Protein AF-A0A938MLS0-F1 (afdb_monomer)

Sequence (98 aa):
MRFITHLLTASVLAVVTTPSMVRAEDEPWKKLYAGPEATGENVIALWQFLPGQEGKDNSGHGRDLTLRGQARYVKEGPFGAALESFPADKDNDKPQGA

pLDDT: mean 85.8, std 17.07, range [40.19, 98.44]

Secondary structure (DSSP, 8-state):
----------------------PPPP-GGGS---SHHHHSTT--------TT-TT--TTSS------BSSEEEES-STTS-EEEE----TTS-S--B-

Mean predicted aligned error: 11.42 Å

Foldseek 3Di:
DDDDDDDPDDDDDDDDDDDDDDDDDPDPVLDQDDDCVLQPPPDPFDQRCAVVCRQPTPNPNGNGDDFDFPKDKDQPDSRRIDIDWDDCDPVNVTDGTD

Solvent-accessible surface area (backbone atoms only — not comparable to full-atom values): 6530 Å² total; per-residue (Å²): 143,82,83,89,77,89,82,81,80,81,80,82,81,79,82,81,81,76,81,83,76,83,72,84,76,78,60,75,87,83,48,84,86,67,61,64,87,36,4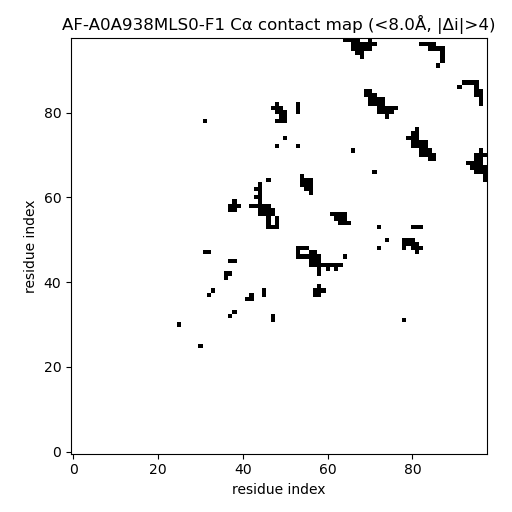8,34,93,89,47,74,60,31,71,77,16,38,71,99,37,52,46,39,32,70,23,72,71,75,49,55,57,61,78,28,69,59,40,47,80,45,60,88,26,100,71,49,15,30,81,48,62,52,83,67,44,96,92,42,78,57,67,53,24,111

Structure (mmCIF, N/CA/C/O backbone):
data_AF-A0A938MLS0-F1
#
_entry.id   AF-A0A938MLS0-F1
#
loop_
_atom_site.group_PDB
_atom_site.id
_atom_site.type_symbol
_atom_site.label_atom_id
_atom_site.label_alt_id
_atom_site.label_comp_id
_atom_site.label_asym_id
_atom_site.label_entity_id
_atom_site.label_seq_id
_atom_site.pdbx_PDB_ins_code
_atom_site.Cartn_x
_atom_site.Cartn_y
_atom_site.Cartn_z
_atom_site.occupancy
_atom_site.B_iso_or_equiv
_atom_site.auth_seq_id
_atom_site.auth_comp_id
_atom_site.auth_asym_id
_atom_site.auth_atom_id
_atom_site.pdbx_PDB_model_num
ATOM 1 N N . MET A 1 1 ? -42.399 -8.889 79.654 1.00 44.16 1 MET A N 1
ATOM 2 C CA . MET A 1 1 ? -41.116 -8.275 80.066 1.00 44.16 1 MET A CA 1
ATOM 3 C C . MET A 1 1 ? -39.965 -9.174 79.642 1.00 44.16 1 MET A C 1
ATOM 5 O O . MET A 1 1 ? -39.803 -10.240 80.218 1.00 44.16 1 MET A O 1
ATOM 9 N N . ARG A 1 2 ? -39.201 -8.763 78.625 1.00 40.19 2 ARG A N 1
ATOM 10 C CA . ARG A 1 2 ? -37.811 -9.176 78.384 1.00 40.19 2 ARG A CA 1
ATOM 11 C C . ARG A 1 2 ? -37.184 -8.130 77.454 1.00 40.19 2 ARG A C 1
ATOM 13 O O . ARG A 1 2 ? -37.712 -7.860 76.384 1.00 40.19 2 ARG A O 1
ATOM 20 N N . PHE A 1 3 ? -36.163 -7.474 77.991 1.00 47.75 3 PHE A N 1
ATOM 21 C CA . PHE A 1 3 ? -35.311 -6.453 77.386 1.00 47.75 3 PHE A CA 1
ATOM 22 C C . PHE A 1 3 ? -34.362 -7.071 76.333 1.00 47.75 3 PHE A C 1
ATOM 24 O O . PHE A 1 3 ? -34.309 -8.297 76.254 1.00 47.75 3 PHE A O 1
ATOM 31 N N . ILE A 1 4 ? -33.534 -6.216 75.692 1.00 52.34 4 ILE A N 1
ATOM 32 C CA . ILE A 1 4 ? -32.222 -6.510 75.045 1.00 52.34 4 ILE A CA 1
ATOM 33 C C . ILE A 1 4 ? -32.355 -6.859 73.543 1.00 52.34 4 ILE A C 1
ATOM 35 O O . ILE A 1 4 ? -33.068 -7.789 73.205 1.00 52.34 4 ILE A O 1
ATOM 39 N N . THR A 1 5 ? -31.718 -6.220 72.551 1.00 43.25 5 THR A N 1
ATOM 40 C CA . THR A 1 5 ? -30.710 -5.145 72.469 1.00 43.25 5 THR A CA 1
ATOM 41 C C . THR A 1 5 ? -30.640 -4.679 71.006 1.00 43.25 5 THR A C 1
ATOM 43 O O . THR A 1 5 ? -30.667 -5.508 70.098 1.00 43.25 5 THR A O 1
ATOM 46 N N . HIS A 1 6 ? -30.540 -3.370 70.757 1.00 43.84 6 HIS A N 1
ATOM 47 C CA . HIS A 1 6 ? -30.293 -2.826 69.419 1.00 43.84 6 HIS A CA 1
ATO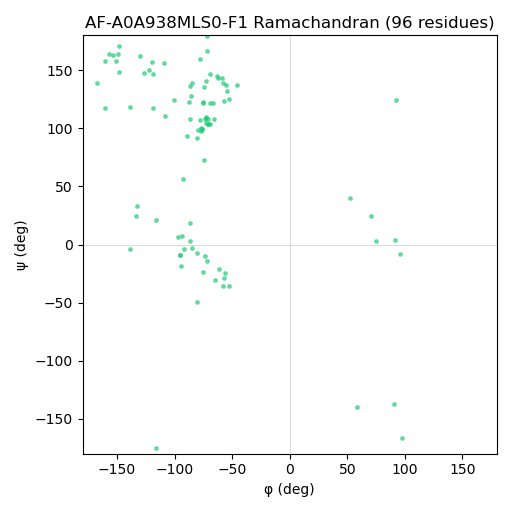M 48 C C . HIS A 1 6 ? -28.847 -3.117 68.991 1.00 43.84 6 HIS A C 1
ATOM 50 O O . HIS A 1 6 ? -27.911 -2.513 69.511 1.00 43.84 6 HIS A O 1
ATOM 56 N N . LEU A 1 7 ? -28.661 -4.038 68.042 1.00 48.09 7 LEU A N 1
ATOM 57 C CA . LEU A 1 7 ? -27.395 -4.197 67.328 1.00 48.09 7 LEU A CA 1
ATOM 58 C C . LEU A 1 7 ? -27.289 -3.083 66.276 1.00 48.09 7 LEU A C 1
ATOM 60 O O . LEU A 1 7 ? -27.900 -3.148 65.213 1.00 48.09 7 LEU A O 1
ATOM 64 N N . LEU A 1 8 ? -26.525 -2.040 66.592 1.00 51.69 8 LEU A N 1
ATOM 65 C CA . LEU A 1 8 ? -26.073 -1.034 65.633 1.00 51.69 8 LEU A CA 1
ATOM 66 C C . LEU A 1 8 ? -24.864 -1.600 64.877 1.00 51.69 8 LEU A C 1
ATOM 68 O O . LEU A 1 8 ? -23.722 -1.486 65.313 1.00 51.69 8 LEU A O 1
ATOM 72 N N . THR A 1 9 ? -25.117 -2.253 63.746 1.00 49.91 9 THR A N 1
ATOM 73 C CA . THR A 1 9 ? -24.078 -2.658 62.791 1.00 49.91 9 THR A CA 1
ATOM 74 C C . THR A 1 9 ? -23.617 -1.438 61.995 1.00 49.91 9 THR A C 1
ATOM 76 O O . THR A 1 9 ? -24.265 -1.026 61.034 1.00 49.91 9 THR A O 1
ATOM 79 N N . ALA A 1 10 ? -22.489 -0.849 62.390 1.00 52.53 10 ALA A N 1
ATOM 80 C CA . ALA A 1 10 ? -21.782 0.137 61.581 1.00 52.53 10 ALA A CA 1
ATOM 81 C C . ALA A 1 10 ? -21.142 -0.573 60.375 1.00 52.53 10 ALA A C 1
ATOM 83 O O . ALA A 1 10 ? -20.147 -1.282 60.513 1.00 52.53 10 ALA A O 1
ATOM 84 N N . SER A 1 11 ? -21.739 -0.419 59.192 1.00 55.69 11 SER A N 1
ATOM 85 C CA . SER A 1 11 ? -21.149 -0.901 57.939 1.00 55.69 11 SER A CA 1
ATOM 86 C C . SER A 1 11 ? -20.063 0.076 57.495 1.00 55.69 11 SER A C 1
ATOM 88 O O . SER A 1 11 ? -20.359 1.187 57.061 1.00 55.69 11 SER A O 1
ATOM 90 N N . VAL A 1 12 ? -18.799 -0.324 57.630 1.00 59.66 12 VAL A N 1
ATOM 91 C CA . VAL A 1 12 ? -17.658 0.406 57.066 1.00 59.66 12 VAL A CA 1
ATOM 92 C C . VAL A 1 12 ? -17.662 0.178 55.554 1.00 59.66 12 VAL A C 1
ATOM 94 O O . VAL A 1 12 ? -17.379 -0.921 55.082 1.00 59.66 12 VAL A O 1
ATOM 97 N N . LEU A 1 13 ? -18.021 1.212 54.792 1.00 59.34 13 LEU A N 1
ATOM 98 C CA . LEU A 1 13 ? -17.972 1.196 53.333 1.00 59.34 13 LEU A CA 1
ATOM 99 C C . LEU A 1 13 ? -16.512 1.382 52.889 1.00 59.34 13 LEU A C 1
ATOM 101 O O . LEU A 1 13 ? -15.995 2.498 52.865 1.00 59.34 13 LEU A O 1
ATOM 105 N N . ALA A 1 14 ? -15.827 0.283 52.576 1.00 63.69 14 ALA A N 1
ATOM 106 C CA . ALA A 1 14 ? -14.491 0.327 51.992 1.00 63.69 14 ALA A CA 1
ATOM 107 C C . ALA A 1 14 ? -14.591 0.781 50.525 1.00 63.69 14 ALA A C 1
ATOM 109 O O . ALA A 1 14 ? -15.006 0.018 49.653 1.00 63.69 14 ALA A O 1
ATOM 110 N N . VAL A 1 15 ? -14.230 2.037 50.249 1.00 64.75 15 VAL A N 1
ATOM 111 C CA . VAL A 1 15 ? -14.062 2.543 48.881 1.00 64.75 15 VAL A CA 1
ATOM 112 C C . VAL A 1 15 ? -12.800 1.907 48.303 1.00 64.75 15 VAL A C 1
ATOM 114 O O . VAL A 1 15 ? -11.684 2.278 48.659 1.00 64.75 15 VAL A O 1
ATOM 117 N N . VAL A 1 16 ? -12.977 0.917 47.430 1.00 69.81 16 VAL A N 1
ATOM 118 C CA . VAL A 1 16 ? -11.882 0.310 46.669 1.00 69.81 16 VAL A CA 1
ATOM 119 C C . VAL A 1 16 ? -11.557 1.236 45.499 1.00 69.81 16 VAL A C 1
ATOM 121 O O . VAL A 1 16 ? -12.234 1.228 44.474 1.00 69.81 16 VAL A O 1
ATOM 124 N N . THR A 1 17 ? -10.528 2.062 45.651 1.00 65.31 17 THR A N 1
ATOM 125 C CA . THR A 1 17 ? -9.929 2.817 44.548 1.00 65.31 17 THR A CA 1
ATOM 126 C C . THR A 1 17 ? -9.066 1.873 43.716 1.00 65.31 17 THR A C 1
ATOM 128 O O . THR A 1 17 ? -7.931 1.566 44.071 1.00 65.31 17 THR A O 1
ATOM 131 N N . THR A 1 18 ? -9.596 1.384 42.594 1.00 68.06 18 THR A N 1
ATOM 132 C CA . THR A 1 18 ? -8.776 0.701 41.586 1.00 68.06 18 THR A CA 1
ATOM 133 C C . THR A 1 18 ? -7.855 1.724 40.920 1.00 68.06 18 THR A C 1
ATOM 135 O O . THR A 1 18 ? -8.364 2.695 40.353 1.00 68.06 18 THR A O 1
ATOM 138 N N . PRO A 1 19 ? -6.525 1.551 40.954 1.00 62.97 19 PRO A N 1
ATOM 139 C CA . PRO A 1 19 ? -5.639 2.415 40.192 1.00 62.97 19 PRO A CA 1
ATOM 140 C C . PRO A 1 19 ? -5.874 2.182 38.694 1.00 62.97 19 PRO A C 1
ATOM 142 O O . PRO A 1 19 ? -5.734 1.064 38.199 1.00 62.97 19 PRO A O 1
ATOM 145 N N . SER A 1 20 ? -6.230 3.242 37.965 1.00 65.31 20 SER A N 1
ATOM 146 C CA . SER A 1 20 ? -6.235 3.228 36.501 1.00 65.31 20 SER A CA 1
ATOM 147 C C . SER A 1 20 ? -4.792 3.156 36.016 1.00 65.31 20 SER A C 1
ATOM 149 O O . SER A 1 20 ? -4.051 4.136 36.073 1.00 65.31 20 SER A O 1
ATOM 151 N N . MET A 1 21 ? -4.373 1.978 35.567 1.00 67.56 21 MET A N 1
ATOM 152 C CA . MET A 1 21 ? -3.069 1.791 34.949 1.00 67.56 21 MET A CA 1
ATOM 153 C C . MET A 1 21 ? -3.103 2.426 33.554 1.00 67.56 21 MET A C 1
ATOM 155 O O . MET A 1 21 ? -3.781 1.927 32.657 1.00 67.56 21 MET A O 1
ATOM 159 N N . VAL A 1 22 ? -2.402 3.547 33.378 1.00 65.56 22 VAL A N 1
ATOM 160 C CA . VAL A 1 22 ? -2.206 4.165 32.061 1.00 65.56 22 VAL A CA 1
ATOM 161 C C . VAL A 1 22 ? -1.369 3.196 31.228 1.00 65.56 22 VAL A C 1
ATOM 163 O O . VAL A 1 22 ? -0.191 2.978 31.510 1.00 65.56 22 VAL A O 1
ATOM 166 N N . ARG A 1 23 ? -1.991 2.546 30.243 1.00 66.75 23 ARG A N 1
ATOM 167 C CA . ARG A 1 23 ? -1.293 1.653 29.316 1.00 66.75 23 ARG A CA 1
ATOM 168 C C . ARG A 1 23 ? -0.521 2.518 28.326 1.00 66.75 23 ARG A C 1
ATOM 170 O O . ARG A 1 23 ? -1.124 3.349 27.659 1.00 66.75 23 ARG A O 1
ATOM 177 N N . ALA A 1 24 ? 0.794 2.320 28.245 1.00 73.75 24 ALA A N 1
ATOM 178 C CA . ALA A 1 24 ? 1.602 2.943 27.204 1.00 73.75 24 ALA A CA 1
ATOM 179 C C . ALA A 1 24 ? 1.033 2.543 25.836 1.00 73.75 24 ALA A C 1
ATOM 181 O O . ALA A 1 24 ? 0.849 1.354 25.557 1.00 73.75 24 ALA A O 1
ATOM 182 N N . GLU A 1 25 ? 0.683 3.536 25.028 1.00 77.75 25 GLU A N 1
ATOM 183 C CA . GLU A 1 25 ? 0.168 3.306 23.686 1.00 77.75 25 GLU A CA 1
ATOM 184 C C . GLU A 1 25 ? 1.321 2.888 22.774 1.00 77.75 25 GLU A C 1
ATOM 186 O O . GLU A 1 25 ? 2.393 3.488 22.819 1.00 77.75 25 GLU A O 1
ATOM 191 N N . ASP A 1 26 ? 1.116 1.859 21.946 1.00 84.94 26 ASP A N 1
ATOM 192 C CA . ASP A 1 26 ? 2.125 1.495 20.952 1.00 84.94 26 ASP A CA 1
ATOM 193 C C . ASP A 1 26 ? 2.394 2.674 20.012 1.00 84.94 26 ASP A C 1
ATOM 195 O O . ASP A 1 26 ? 1.459 3.385 19.620 1.00 84.94 26 ASP A O 1
ATOM 199 N N . GLU A 1 27 ? 3.664 2.821 19.626 1.00 90.69 27 GLU A N 1
ATOM 200 C CA . GLU A 1 27 ? 4.117 3.801 18.641 1.00 90.69 27 GLU A CA 1
ATOM 201 C C . GLU A 1 27 ? 3.201 3.807 17.403 1.00 90.69 27 GLU A C 1
ATOM 203 O O . GLU A 1 27 ? 2.859 2.727 16.905 1.00 90.69 27 GLU A O 1
ATOM 208 N N . PRO A 1 28 ? 2.828 4.980 16.855 1.00 89.38 28 PRO A N 1
ATOM 209 C CA . PRO A 1 28 ? 1.856 5.067 15.763 1.00 89.38 28 PRO A CA 1
ATOM 210 C C . PRO A 1 28 ? 2.186 4.186 14.549 1.00 89.38 28 PRO A C 1
ATOM 212 O O . PRO A 1 28 ? 1.291 3.597 13.953 1.00 89.38 28 PRO A O 1
ATOM 215 N N . TRP A 1 29 ? 3.471 4.030 14.221 1.00 88.81 29 TRP A N 1
ATOM 216 C CA . TRP A 1 29 ? 3.946 3.238 13.079 1.00 88.81 29 TRP A CA 1
ATOM 217 C C . TRP A 1 29 ? 3.853 1.716 13.277 1.00 88.81 29 TRP A C 1
ATOM 219 O O . TRP A 1 29 ? 4.037 0.963 12.324 1.00 88.81 29 TRP A O 1
ATOM 229 N N . LYS A 1 30 ? 3.560 1.240 14.494 1.00 93.62 30 LYS A N 1
ATOM 230 C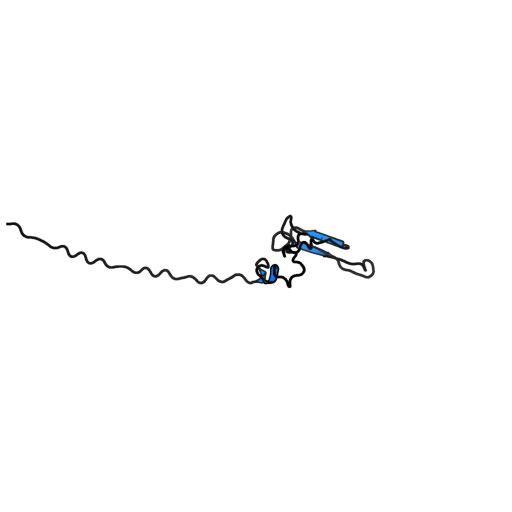 CA . LYS A 1 30 ? 3.315 -0.185 14.785 1.00 93.62 30 LYS A CA 1
ATOM 231 C C . LYS A 1 30 ? 1.856 -0.596 14.568 1.00 93.62 30 LYS A C 1
ATOM 233 O O . LYS A 1 30 ? 1.495 -1.735 14.856 1.00 93.62 30 LYS A O 1
ATOM 238 N N . LYS A 1 31 ? 1.009 0.321 14.099 1.00 94.38 31 LYS A N 1
ATOM 239 C CA . LYS A 1 31 ? -0.419 0.105 13.851 1.00 94.38 31 LYS A CA 1
ATOM 240 C C . LYS A 1 31 ? -0.723 0.339 12.374 1.00 94.38 31 LYS A C 1
ATOM 242 O O . LYS A 1 31 ? 0.004 1.052 11.687 1.00 94.38 31 LYS A O 1
ATOM 247 N N . LEU A 1 32 ? -1.817 -0.254 11.904 1.00 95.44 32 LEU A N 1
ATOM 248 C CA . LEU A 1 32 ? -2.353 0.039 10.578 1.00 95.44 32 LEU A CA 1
ATOM 249 C C . LEU A 1 32 ? -2.779 1.505 10.485 1.00 95.44 32 LEU A C 1
ATOM 251 O O . LEU A 1 32 ? -3.307 2.072 11.446 1.00 95.44 32 LEU A O 1
ATOM 255 N N . TYR A 1 33 ? -2.566 2.096 9.313 1.00 95.56 33 TYR A N 1
ATOM 256 C CA . TYR A 1 33 ? -2.986 3.463 9.053 1.00 95.56 33 TYR A CA 1
ATOM 257 C C . TYR A 1 33 ? -4.500 3.491 8.833 1.00 95.56 33 TYR A C 1
ATOM 259 O O . TYR A 1 33 ? -5.030 2.786 7.975 1.00 95.56 33 TYR A O 1
ATOM 267 N N . ALA A 1 34 ? -5.210 4.267 9.649 1.00 95.50 34 ALA A N 1
ATOM 268 C CA . ALA A 1 34 ? -6.666 4.247 9.714 1.00 95.50 34 ALA A CA 1
ATOM 269 C C . ALA A 1 34 ? -7.236 5.626 10.073 1.00 95.50 34 ALA A C 1
ATOM 271 O O . ALA A 1 34 ? -6.512 6.532 10.485 1.00 95.50 34 ALA A O 1
ATOM 272 N N . GLY A 1 35 ? -8.560 5.758 9.964 1.00 95.94 35 GLY A N 1
ATOM 273 C CA . GLY A 1 35 ? -9.299 6.966 10.328 1.00 95.94 35 GLY A CA 1
ATOM 274 C C . GLY A 1 35 ? -9.603 7.885 9.138 1.00 95.94 35 GLY A C 1
ATOM 275 O O . GLY A 1 35 ? -9.472 7.469 7.983 1.00 95.94 35 GLY A O 1
ATOM 276 N N . PRO A 1 36 ? -10.032 9.132 9.409 1.00 96.62 36 PRO A N 1
ATOM 277 C CA . PRO A 1 36 ? -10.417 10.083 8.365 1.00 96.62 36 PRO A CA 1
ATOM 278 C C . PRO A 1 36 ? -9.293 10.361 7.366 1.00 96.62 36 PRO A C 1
ATOM 280 O O . PRO A 1 36 ? -9.543 10.460 6.174 1.00 96.62 36 PRO A O 1
ATOM 283 N N . GLU A 1 37 ? -8.045 10.385 7.826 1.00 94.88 37 GLU A N 1
ATOM 284 C CA . GLU A 1 37 ? -6.885 10.612 6.955 1.00 94.88 37 GLU A CA 1
ATOM 285 C C . GLU A 1 37 ? -6.565 9.415 6.038 1.00 94.88 37 GLU A C 1
ATOM 287 O O . GLU A 1 37 ? -5.813 9.550 5.081 1.00 94.88 37 GLU A O 1
ATOM 292 N N . ALA A 1 38 ? -7.142 8.237 6.302 1.00 97.44 38 ALA A N 1
ATOM 293 C CA . ALA A 1 38 ? -6.965 7.034 5.486 1.00 97.44 38 ALA A CA 1
ATOM 294 C C . ALA A 1 38 ? -8.071 6.842 4.430 1.00 97.44 38 ALA A C 1
ATOM 296 O O . ALA A 1 38 ? -7.887 6.072 3.491 1.00 97.44 38 ALA A O 1
ATOM 297 N N . THR A 1 39 ? -9.221 7.504 4.597 1.00 98.00 39 THR A N 1
ATOM 298 C CA . THR A 1 39 ? -10.455 7.241 3.821 1.00 98.00 39 THR A CA 1
ATOM 299 C C . THR A 1 39 ? -11.208 8.506 3.393 1.00 98.00 39 THR A C 1
ATOM 301 O O . THR A 1 39 ? -12.225 8.417 2.715 1.00 98.00 39 THR A O 1
ATOM 304 N N . GLY A 1 40 ? -10.757 9.690 3.812 1.00 97.75 40 GLY A N 1
ATOM 305 C CA . GLY A 1 40 ? -11.417 10.960 3.520 1.00 97.75 40 GLY A CA 1
ATOM 306 C C . GLY A 1 40 ? -11.272 11.384 2.061 1.00 97.75 40 GLY A C 1
ATOM 307 O O . GLY A 1 40 ? -10.418 10.885 1.335 1.00 97.75 40 GLY A O 1
ATOM 308 N N . GLU A 1 41 ? -12.064 12.372 1.643 1.00 97.19 41 GLU A N 1
ATOM 309 C CA . GLU A 1 41 ? -12.159 12.825 0.242 1.00 97.19 41 GLU A CA 1
ATOM 310 C C . GLU A 1 41 ? -10.818 13.255 -0.381 1.00 97.19 41 GLU A C 1
ATOM 312 O O . GLU A 1 41 ? -10.647 13.191 -1.596 1.00 97.19 41 GLU A O 1
ATOM 317 N N . ASN A 1 42 ? -9.851 13.669 0.443 1.00 96.94 42 ASN A N 1
ATOM 318 C CA . ASN A 1 42 ? -8.519 14.083 -0.006 1.00 96.94 42 ASN A CA 1
ATOM 319 C C . ASN A 1 42 ? -7.563 12.905 -0.276 1.00 96.94 42 ASN A C 1
ATOM 321 O O . ASN A 1 42 ? -6.449 13.115 -0.759 1.00 96.94 42 ASN A O 1
ATOM 325 N N . VAL A 1 43 ? -7.960 11.673 0.045 1.00 97.81 43 VAL A N 1
ATOM 326 C CA . VAL A 1 43 ? -7.153 10.469 -0.171 1.00 97.81 43 VAL A CA 1
ATOM 327 C C . VAL A 1 43 ? -7.378 9.963 -1.588 1.00 97.81 43 VAL A C 1
ATOM 329 O O . VAL A 1 43 ? -8.505 9.737 -2.010 1.00 97.81 43 VAL A O 1
ATOM 332 N N . ILE A 1 44 ? -6.305 9.745 -2.346 1.00 97.12 44 ILE A N 1
ATOM 333 C CA . ILE A 1 44 ? -6.423 9.184 -3.700 1.00 97.12 44 ILE A CA 1
ATOM 334 C C . ILE A 1 44 ? -6.596 7.663 -3.633 1.00 97.12 44 ILE A C 1
ATOM 336 O O . ILE A 1 44 ? -7.478 7.120 -4.293 1.00 97.12 44 ILE A O 1
ATOM 340 N N . ALA A 1 45 ? -5.735 6.995 -2.865 1.00 97.50 45 ALA A N 1
ATOM 341 C CA . ALA A 1 45 ? -5.713 5.553 -2.649 1.00 97.50 45 ALA A CA 1
ATOM 342 C C . ALA A 1 45 ? -4.923 5.238 -1.369 1.00 97.50 45 ALA A C 1
ATOM 344 O O . ALA A 1 45 ? -4.053 6.020 -0.975 1.00 97.50 45 ALA A O 1
ATOM 345 N N . LEU A 1 46 ? -5.170 4.075 -0.766 1.00 97.94 46 LEU A N 1
ATOM 346 C CA . LEU A 1 46 ? -4.347 3.535 0.318 1.00 97.94 46 LEU A CA 1
ATOM 347 C C . LEU A 1 46 ? -4.153 2.033 0.116 1.00 97.94 46 LEU A C 1
ATOM 349 O O . LEU A 1 46 ? -5.116 1.279 0.189 1.00 97.94 46 LEU A O 1
ATOM 353 N N . TRP A 1 47 ? -2.912 1.581 -0.061 1.00 97.62 47 TRP A N 1
ATOM 354 C CA . TRP A 1 47 ? -2.583 0.154 -0.122 1.00 97.62 47 TRP A CA 1
ATOM 355 C C . TRP A 1 47 ? -1.835 -0.255 1.143 1.00 97.62 47 TRP A C 1
ATOM 357 O O . TRP A 1 47 ? -0.697 0.160 1.355 1.00 97.62 47 TRP A O 1
ATOM 367 N N . GLN A 1 48 ? -2.477 -1.057 1.996 1.00 97.06 48 GLN A N 1
ATOM 368 C CA . GLN A 1 48 ? -1.875 -1.512 3.258 1.00 97.06 48 GLN A CA 1
ATOM 369 C C . GLN A 1 48 ? -1.139 -2.851 3.139 1.00 97.06 48 GLN A C 1
ATOM 371 O O . GLN A 1 48 ? -0.550 -3.312 4.113 1.00 97.06 48 GLN A O 1
ATOM 376 N N . PHE A 1 49 ? -1.184 -3.479 1.960 1.00 97.12 49 PHE A N 1
ATOM 377 C CA . PHE A 1 49 ? -0.585 -4.787 1.693 1.00 97.12 49 PHE A CA 1
ATOM 378 C C . PHE A 1 49 ? -1.018 -5.869 2.694 1.00 97.12 49 PHE A C 1
ATOM 380 O O . PHE A 1 49 ? -0.206 -6.677 3.129 1.00 97.12 49 PHE A O 1
ATOM 387 N N . LEU A 1 50 ? -2.295 -5.876 3.091 1.00 97.25 50 LEU A N 1
ATOM 388 C CA . LEU A 1 50 ? -2.823 -6.900 3.994 1.00 97.25 50 LEU A CA 1
ATOM 389 C C . LEU A 1 50 ? -2.886 -8.266 3.287 1.00 97.25 50 LEU A C 1
ATOM 391 O O . LEU A 1 50 ? -3.189 -8.302 2.092 1.00 97.25 50 LEU A O 1
ATOM 395 N N . PRO A 1 51 ? -2.685 -9.388 4.005 1.00 97.75 51 PRO A N 1
ATOM 396 C CA . PRO A 1 51 ? -2.773 -10.727 3.426 1.00 97.75 51 PRO A CA 1
ATOM 397 C C . PRO A 1 51 ? -4.089 -10.969 2.672 1.00 97.75 51 PRO A C 1
ATOM 399 O O . PRO A 1 51 ? -5.175 -10.804 3.231 1.00 97.75 51 PRO A O 1
AT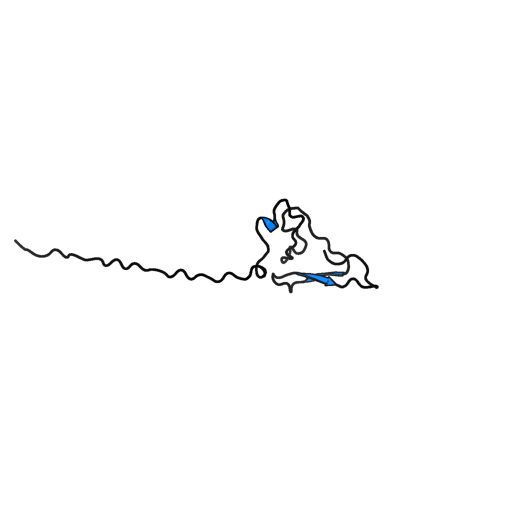OM 402 N N . GLY A 1 52 ? -3.995 -11.372 1.404 1.00 97.44 52 GLY A N 1
ATOM 403 C CA . GLY A 1 52 ? -5.138 -11.601 0.509 1.00 97.44 52 GLY A CA 1
ATOM 404 C C . GLY A 1 52 ? -5.815 -10.328 -0.019 1.00 97.44 52 GLY A C 1
ATOM 405 O O . GLY A 1 52 ? -6.826 -10.415 -0.719 1.00 97.44 52 GLY A O 1
ATOM 406 N N . GLN A 1 53 ? -5.290 -9.153 0.320 1.00 97.50 53 GLN A N 1
ATOM 407 C CA . GLN A 1 53 ? -5.772 -7.836 -0.096 1.00 97.50 53 GLN A CA 1
ATOM 408 C C . GLN A 1 53 ? -4.615 -6.948 -0.566 1.00 97.50 53 GLN A C 1
ATOM 410 O O . GLN A 1 53 ? -4.701 -5.724 -0.519 1.00 97.50 53 GLN A O 1
ATOM 415 N N . GLU A 1 54 ? -3.515 -7.543 -1.022 1.00 97.81 54 GLU A N 1
ATOM 416 C CA . GLU A 1 54 ? -2.262 -6.823 -1.211 1.00 97.81 54 GLU A CA 1
ATOM 417 C C . GLU A 1 54 ? -2.358 -5.744 -2.297 1.00 97.81 54 GLU A C 1
ATOM 419 O O . GLU A 1 54 ? -1.719 -4.699 -2.203 1.00 97.81 54 GLU A O 1
ATOM 424 N N . GLY A 1 55 ? -3.204 -5.974 -3.302 1.00 97.56 55 GLY A N 1
ATOM 425 C CA . GLY A 1 55 ? -3.515 -5.002 -4.346 1.00 97.56 55 GLY A CA 1
ATOM 426 C C . GLY A 1 55 ? -4.798 -4.206 -4.124 1.00 97.56 55 GLY A C 1
ATOM 427 O O . GLY A 1 55 ? -5.221 -3.498 -5.032 1.00 97.56 55 GLY A O 1
ATOM 428 N N . LYS A 1 56 ? -5.464 -4.337 -2.973 1.00 98.31 56 LYS A N 1
ATOM 429 C CA . LYS A 1 56 ? -6.752 -3.680 -2.735 1.00 98.31 56 LYS A CA 1
ATOM 430 C C . LYS A 1 56 ? -6.583 -2.273 -2.209 1.00 98.31 56 LYS A C 1
ATOM 432 O O . LYS A 1 56 ? -5.792 -2.030 -1.303 1.00 98.31 56 LYS A O 1
ATOM 437 N N . ASP A 1 57 ? -7.375 -1.365 -2.759 1.00 98.44 57 ASP A N 1
ATOM 438 C CA . ASP A 1 57 ? -7.507 -0.024 -2.215 1.00 98.44 57 ASP A CA 1
ATOM 439 C C . ASP A 1 57 ? -8.322 -0.042 -0.918 1.00 98.44 57 ASP A C 1
ATOM 441 O O . ASP A 1 57 ? -9.535 -0.256 -0.909 1.00 98.44 57 ASP A O 1
ATOM 445 N N . ASN A 1 58 ? -7.641 0.203 0.194 1.00 97.81 58 ASN A N 1
ATOM 446 C CA . ASN A 1 58 ? -8.228 0.292 1.521 1.00 97.81 58 ASN A CA 1
ATOM 447 C C . ASN A 1 58 ? -8.778 1.691 1.847 1.00 97.81 58 ASN A C 1
ATOM 449 O O . ASN A 1 58 ? -9.365 1.851 2.915 1.00 97.81 58 ASN A O 1
ATOM 453 N N . SER A 1 59 ? -8.626 2.681 0.954 1.00 98.00 59 SER A N 1
ATOM 454 C CA . SER A 1 59 ? -9.250 4.005 1.121 1.00 98.00 59 SER A CA 1
ATOM 455 C C . SER A 1 59 ? -10.752 3.996 0.825 1.00 98.00 59 SER A C 1
ATOM 457 O O . SER A 1 59 ? -11.486 4.836 1.333 1.00 98.00 59 SER A O 1
ATOM 459 N N . GLY A 1 60 ? -11.220 3.024 0.031 1.00 97.19 60 GLY A N 1
ATOM 460 C CA . GLY A 1 60 ? -12.611 2.931 -0.420 1.00 97.19 60 GLY A CA 1
ATOM 461 C C . GLY A 1 60 ? -12.895 3.621 -1.760 1.00 97.19 60 GLY A C 1
ATOM 462 O O . GLY A 1 60 ? -14.040 3.615 -2.205 1.00 97.19 60 GLY A O 1
ATOM 463 N N . HIS A 1 61 ? -11.884 4.174 -2.437 1.00 98.31 61 HIS A N 1
ATOM 464 C CA . HIS A 1 61 ? -12.046 4.918 -3.694 1.00 98.31 61 HIS A CA 1
ATOM 465 C C . HIS A 1 61 ? -11.863 4.072 -4.967 1.00 98.31 61 HIS A C 1
ATOM 467 O O . HIS A 1 61 ? -11.885 4.599 -6.083 1.00 98.31 61 HIS A O 1
ATOM 473 N N . GLY A 1 62 ? -11.728 2.750 -4.820 1.00 97.44 62 GLY A N 1
ATOM 474 C CA . GLY A 1 62 ? -11.694 1.790 -5.926 1.00 97.44 62 GLY A CA 1
ATOM 475 C C . GLY A 1 62 ? -10.423 1.861 -6.775 1.00 97.44 62 GLY A C 1
ATOM 476 O O . GLY A 1 62 ? -10.442 1.485 -7.948 1.00 97.44 62 GLY A O 1
ATOM 477 N N . ARG A 1 63 ? -9.319 2.360 -6.212 1.00 97.75 63 ARG A N 1
ATOM 478 C CA . ARG A 1 63 ? -8.017 2.478 -6.882 1.00 97.75 63 ARG A CA 1
ATOM 479 C C . ARG A 1 63 ? -7.141 1.253 -6.632 1.00 97.75 63 ARG A C 1
ATOM 481 O O . ARG A 1 63 ? -6.038 1.374 -6.108 1.00 97.75 63 ARG A O 1
ATOM 488 N N . ASP A 1 64 ? -7.641 0.066 -6.971 1.00 98.25 64 ASP A N 1
ATOM 489 C CA . ASP A 1 64 ? -6.872 -1.175 -6.816 1.00 98.25 64 ASP A CA 1
ATOM 490 C C . ASP A 1 64 ? -5.520 -1.075 -7.550 1.00 98.25 64 ASP A C 1
ATOM 492 O O . ASP A 1 64 ? -5.414 -0.550 -8.663 1.00 98.25 64 ASP A O 1
ATOM 496 N N . LEU A 1 65 ? -4.472 -1.564 -6.894 1.00 97.31 65 LEU A N 1
ATOM 497 C CA . LEU A 1 65 ? -3.092 -1.487 -7.350 1.00 97.31 65 LEU A CA 1
ATOM 498 C C . LEU A 1 65 ? -2.859 -2.436 -8.522 1.00 97.31 65 LEU A C 1
ATOM 500 O O . LEU A 1 65 ? -3.292 -3.588 -8.512 1.00 97.31 65 LEU A O 1
ATOM 504 N N . THR A 1 66 ? -2.080 -1.980 -9.498 1.00 96.69 66 THR A N 1
ATOM 505 C CA . THR A 1 66 ? -1.536 -2.834 -10.557 1.00 96.69 66 THR A CA 1
ATOM 506 C C . THR A 1 66 ? -0.021 -2.797 -10.487 1.00 96.69 66 THR A C 1
ATOM 508 O O . THR A 1 66 ? 0.571 -1.741 -10.683 1.00 96.69 66 THR A O 1
ATOM 511 N N . LEU A 1 67 ? 0.604 -3.949 -10.235 1.00 96.19 67 LEU A N 1
ATOM 512 C CA . LEU A 1 67 ? 2.059 -4.047 -10.156 1.00 96.19 67 LEU A CA 1
ATOM 513 C C . LEU A 1 67 ? 2.722 -3.699 -11.490 1.00 96.19 67 LEU A C 1
ATOM 515 O O . LEU A 1 67 ? 2.222 -4.030 -12.569 1.00 96.19 67 LEU A O 1
ATOM 519 N N . ARG A 1 68 ? 3.888 -3.066 -11.398 1.00 94.25 68 ARG A N 1
ATOM 520 C CA . ARG A 1 68 ? 4.702 -2.643 -12.535 1.00 94.25 68 ARG A CA 1
ATOM 521 C C . ARG A 1 68 ? 6.120 -3.163 -12.404 1.00 94.25 68 ARG A C 1
ATOM 523 O O . ARG A 1 68 ? 6.677 -3.251 -11.310 1.00 94.25 68 ARG A O 1
ATOM 530 N N . GLY A 1 69 ? 6.713 -3.445 -13.559 1.00 93.38 69 GLY A N 1
ATOM 531 C CA . GLY A 1 69 ? 8.100 -3.870 -13.650 1.00 93.38 69 GLY A CA 1
ATOM 532 C C . GLY A 1 69 ? 8.364 -5.144 -12.855 1.00 93.38 69 GLY A C 1
ATOM 533 O O . GLY A 1 69 ? 7.587 -6.096 -12.878 1.00 93.38 69 GLY A O 1
ATOM 534 N N . GLN A 1 70 ? 9.507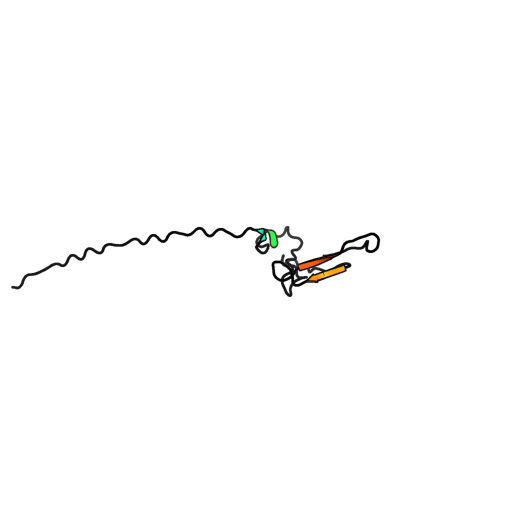 -5.159 -12.191 1.00 93.56 70 GLN A N 1
ATOM 535 C CA . GLN A 1 70 ? 9.901 -6.165 -11.229 1.00 93.56 70 GLN A CA 1
ATOM 536 C C . GLN A 1 70 ? 9.386 -5.695 -9.868 1.00 93.56 70 GLN A C 1
ATOM 538 O O . GLN A 1 70 ? 10.012 -4.890 -9.180 1.00 93.56 70 GLN A O 1
ATOM 543 N N . ALA A 1 71 ? 8.197 -6.165 -9.515 1.00 95.00 71 ALA A N 1
ATOM 544 C CA . ALA A 1 71 ? 7.602 -5.979 -8.205 1.00 95.00 71 ALA A CA 1
ATOM 545 C C . ALA A 1 71 ? 6.740 -7.195 -7.878 1.00 95.00 71 ALA A C 1
ATOM 547 O O . ALA A 1 71 ? 6.182 -7.834 -8.775 1.00 95.00 71 ALA A O 1
ATOM 548 N N . ARG A 1 72 ? 6.649 -7.539 -6.596 1.00 97.00 72 ARG A N 1
ATOM 549 C CA . ARG A 1 72 ? 5.851 -8.677 -6.135 1.00 97.00 72 ARG A CA 1
ATOM 550 C C . ARG A 1 72 ? 5.340 -8.463 -4.723 1.00 97.00 72 ARG A C 1
ATOM 552 O O . ARG A 1 72 ? 5.926 -7.715 -3.946 1.00 97.00 72 ARG A O 1
ATOM 559 N N . TYR A 1 73 ? 4.272 -9.175 -4.391 1.00 97.81 73 TYR A N 1
ATOM 560 C CA . TYR A 1 73 ?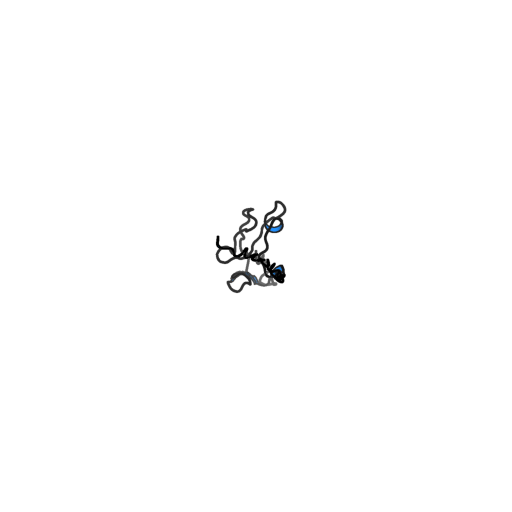 3.825 -9.295 -3.013 1.00 97.81 73 TYR A CA 1
ATOM 561 C C . TYR A 1 73 ? 4.585 -10.412 -2.308 1.00 97.81 73 TYR A C 1
ATOM 563 O O . TYR A 1 73 ? 4.821 -11.479 -2.882 1.00 97.81 73 TYR A O 1
ATOM 571 N N . VAL A 1 74 ? 4.961 -10.154 -1.063 1.00 98.00 74 VAL A N 1
ATOM 572 C CA . VAL A 1 74 ? 5.686 -11.083 -0.191 1.00 98.00 74 VAL A CA 1
ATOM 573 C C . VAL A 1 74 ? 4.970 -11.176 1.157 1.00 98.00 74 VAL A C 1
ATOM 575 O O . VAL A 1 74 ? 4.145 -10.319 1.470 1.00 98.00 74 VAL A O 1
ATOM 578 N N . LYS A 1 75 ? 5.240 -12.215 1.953 1.00 97.62 75 LYS A N 1
ATOM 579 C CA . LYS A 1 75 ? 4.524 -12.488 3.221 1.00 97.62 75 LYS A 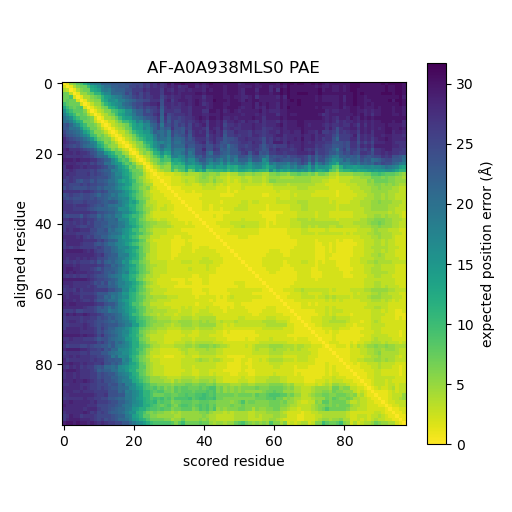CA 1
ATOM 580 C C . LYS A 1 75 ? 5.244 -11.933 4.451 1.00 97.62 75 LYS A C 1
ATOM 582 O O . LYS A 1 75 ? 4.711 -11.927 5.553 1.00 97.62 75 LYS A O 1
ATOM 587 N N . GLU A 1 76 ? 6.466 -11.459 4.271 1.00 96.00 76 GLU A N 1
ATOM 588 C CA . GLU A 1 76 ? 7.402 -11.088 5.330 1.00 96.00 76 GLU A CA 1
ATOM 589 C C . GLU A 1 76 ? 7.210 -9.636 5.811 1.00 96.00 76 GLU A C 1
ATOM 591 O O . GLU A 1 76 ? 8.098 -9.052 6.430 1.00 96.00 76 GLU A O 1
ATOM 596 N N . GLY A 1 77 ? 6.053 -9.034 5.524 1.00 94.81 77 GLY A N 1
ATOM 597 C CA . GLY A 1 77 ? 5.735 -7.674 5.942 1.00 94.81 77 GLY A CA 1
ATOM 598 C C . GLY A 1 77 ? 5.325 -7.563 7.415 1.00 94.81 77 GLY A C 1
ATOM 599 O O . GLY A 1 77 ? 4.863 -8.538 8.011 1.00 94.81 77 GLY A O 1
ATOM 600 N N . PRO A 1 78 ? 5.408 -6.356 8.007 1.00 94.19 78 PRO A N 1
ATOM 601 C CA . PRO A 1 78 ? 5.100 -6.122 9.423 1.00 94.19 78 PRO A CA 1
ATOM 602 C C . PRO A 1 78 ? 3.648 -6.451 9.805 1.00 94.19 78 PRO A C 1
ATOM 604 O O . PRO A 1 78 ? 3.367 -6.714 10.971 1.00 94.19 78 PRO A O 1
ATOM 607 N N . PHE A 1 79 ? 2.741 -6.472 8.824 1.00 95.75 79 PHE A N 1
ATOM 608 C CA . PHE A 1 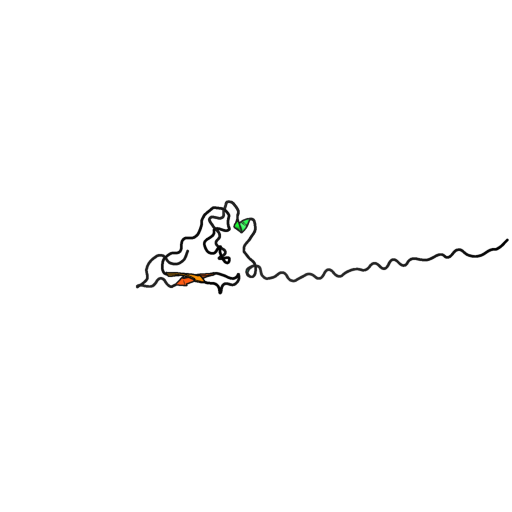79 ? 1.327 -6.814 8.995 1.00 95.75 79 PHE A CA 1
ATOM 609 C C . PHE A 1 79 ? 0.927 -8.094 8.235 1.00 95.75 79 PHE A C 1
ATOM 611 O O . PHE A 1 79 ? -0.249 -8.314 7.954 1.00 95.75 79 PHE A O 1
ATOM 618 N N . GLY A 1 80 ? 1.903 -8.951 7.908 1.00 96.50 80 GLY A N 1
ATOM 619 C CA . GLY A 1 80 ? 1.696 -10.264 7.285 1.00 96.50 80 GLY A CA 1
ATOM 620 C C . GLY A 1 80 ? 1.827 -10.305 5.759 1.00 96.50 80 GLY A C 1
ATOM 621 O O . GLY A 1 80 ? 1.818 -11.394 5.189 1.00 96.50 80 GLY A O 1
ATOM 622 N N . ALA A 1 81 ? 1.956 -9.152 5.099 1.00 97.75 81 ALA A N 1
ATOM 623 C CA . ALA A 1 81 ? 2.367 -9.044 3.704 1.00 97.75 81 ALA A CA 1
ATOM 624 C C . ALA A 1 81 ? 2.970 -7.658 3.403 1.00 97.75 81 ALA A C 1
ATOM 626 O O . ALA A 1 81 ? 2.881 -6.733 4.216 1.00 97.75 81 ALA A O 1
ATOM 627 N N . ALA A 1 82 ? 3.676 -7.549 2.277 1.00 97.12 82 ALA A N 1
ATOM 628 C CA . ALA A 1 82 ? 4.337 -6.326 1.825 1.00 97.12 82 ALA A CA 1
ATOM 629 C C . ALA A 1 82 ? 4.496 -6.294 0.299 1.00 97.12 82 ALA A C 1
ATOM 631 O O . ALA A 1 82 ? 4.433 -7.326 -0.374 1.00 97.12 82 ALA A O 1
ATOM 632 N N . LEU A 1 83 ? 4.762 -5.099 -0.230 1.00 96.94 83 LEU A N 1
ATOM 633 C CA . LEU A 1 83 ? 5.288 -4.903 -1.576 1.00 96.94 83 LEU A CA 1
ATOM 634 C C . LEU A 1 83 ? 6.816 -4.974 -1.548 1.00 96.94 83 LEU A C 1
ATOM 636 O O . LEU A 1 83 ? 7.468 -4.170 -0.886 1.00 96.94 83 LEU A O 1
ATOM 640 N N . GLU A 1 84 ? 7.384 -5.883 -2.328 1.00 96.31 84 GLU A N 1
ATOM 641 C CA . GLU A 1 84 ? 8.802 -5.875 -2.662 1.00 96.31 84 GLU A CA 1
ATOM 642 C C . GLU A 1 84 ? 8.976 -5.275 -4.061 1.00 96.31 84 GLU A C 1
ATOM 644 O O . GLU A 1 84 ? 8.365 -5.734 -5.030 1.00 96.31 84 GLU A O 1
ATOM 649 N N . SER A 1 85 ? 9.794 -4.228 -4.158 1.00 94.06 85 SER A N 1
ATOM 650 C CA . SER A 1 85 ? 10.149 -3.565 -5.416 1.00 94.06 85 SER A CA 1
ATOM 651 C C . SER A 1 85 ? 11.649 -3.665 -5.644 1.00 94.06 85 SER A C 1
ATOM 653 O O . SER A 1 85 ? 12.429 -3.627 -4.692 1.00 94.06 85 SER A O 1
ATOM 655 N N . PHE A 1 86 ? 12.048 -3.772 -6.907 1.00 92.06 86 PHE A N 1
ATOM 656 C CA . PHE A 1 86 ? 13.446 -3.932 -7.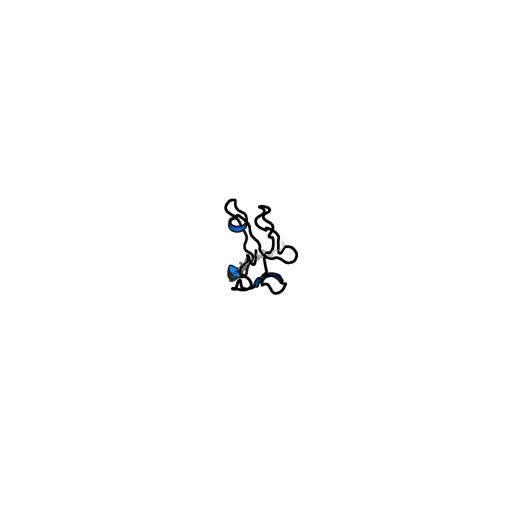292 1.00 92.06 86 PHE A CA 1
ATOM 657 C C . PHE A 1 86 ? 13.979 -2.659 -7.972 1.00 92.06 86 PHE A C 1
ATOM 659 O O . PHE A 1 86 ? 13.187 -1.865 -8.490 1.00 92.06 86 PHE A O 1
ATOM 666 N N . PRO A 1 87 ? 15.305 -2.424 -7.964 1.00 91.88 87 PRO A N 1
ATOM 667 C CA . PRO A 1 87 ? 15.889 -1.203 -8.514 1.00 91.88 87 PRO A CA 1
ATOM 668 C C . PRO A 1 87 ? 15.545 -0.974 -9.990 1.00 91.88 87 PRO A C 1
ATOM 670 O O . PRO A 1 87 ? 15.597 -1.899 -10.802 1.00 91.88 87 PRO A O 1
ATOM 673 N N . ALA A 1 88 ? 15.256 0.278 -10.346 1.00 91.19 88 ALA A N 1
ATOM 674 C CA . ALA A 1 88 ? 15.337 0.742 -11.726 1.00 91.19 88 ALA A CA 1
ATOM 675 C C . ALA A 1 88 ? 16.784 1.185 -11.985 1.00 91.19 88 ALA A C 1
ATOM 677 O O . ALA A 1 88 ? 17.242 2.185 -11.433 1.00 91.19 88 ALA A O 1
ATOM 678 N N . ASP A 1 89 ? 17.520 0.404 -12.768 1.00 91.31 89 ASP A N 1
ATOM 679 C CA . ASP A 1 89 ? 18.887 0.700 -13.199 1.00 91.31 89 ASP A CA 1
ATOM 680 C C . ASP A 1 89 ? 18.940 0.863 -14.726 1.00 91.31 89 ASP A C 1
ATOM 682 O O . ASP A 1 89 ? 17.907 0.825 -15.392 1.00 91.31 89 ASP A O 1
ATOM 686 N N . LYS A 1 90 ? 20.138 1.036 -15.304 1.00 94.00 90 LYS A N 1
ATOM 687 C CA . LYS A 1 90 ? 20.285 1.232 -16.759 1.00 94.00 90 LYS A CA 1
ATOM 688 C C . LYS A 1 90 ? 19.683 0.091 -17.592 1.00 94.00 90 LYS A C 1
ATOM 690 O O . LYS A 1 90 ? 19.314 0.314 -18.739 1.00 94.00 90 LYS A O 1
ATOM 695 N N . ASP A 1 91 ? 19.643 -1.123 -17.043 1.00 90.12 91 ASP A N 1
ATOM 696 C CA . ASP A 1 91 ? 19.154 -2.328 -17.714 1.00 90.12 91 ASP A CA 1
ATOM 697 C C . ASP A 1 91 ? 17.670 -2.598 -17.378 1.00 90.12 91 ASP A C 1
ATOM 699 O O . ASP A 1 91 ? 17.026 -3.444 -18.002 1.00 90.12 91 ASP A O 1
ATOM 703 N N . ASN A 1 92 ? 17.101 -1.849 -16.426 1.00 87.75 92 ASN A N 1
ATOM 704 C CA . ASN A 1 92 ? 15.729 -1.957 -15.932 1.00 87.75 92 ASN A CA 1
ATOM 705 C C . ASN A 1 92 ? 15.026 -0.581 -15.841 1.00 87.75 92 ASN A C 1
ATOM 707 O O . ASN A 1 92 ? 14.183 -0.376 -14.962 1.00 87.75 92 ASN A O 1
ATOM 711 N N . ASP A 1 93 ? 15.349 0.346 -16.753 1.00 90.19 93 ASP A N 1
ATOM 712 C CA . ASP A 1 93 ? 14.799 1.712 -16.816 1.00 90.19 93 ASP A CA 1
ATOM 713 C C . ASP A 1 93 ? 13.355 1.721 -17.350 1.00 90.19 93 ASP A C 1
ATOM 715 O O . ASP A 1 93 ? 13.053 2.025 -18.505 1.00 90.19 93 ASP A O 1
ATOM 719 N N . LYS A 1 94 ? 12.444 1.264 -16.495 1.00 89.81 94 LYS A N 1
ATOM 720 C CA . LYS A 1 94 ? 10.997 1.204 -16.710 1.00 89.81 94 LYS A CA 1
ATOM 721 C C . LYS A 1 94 ? 10.284 1.367 -15.365 1.00 89.81 94 LYS A C 1
ATOM 723 O O . LYS A 1 94 ? 10.914 1.162 -14.326 1.00 89.81 94 LYS A O 1
ATOM 728 N N . PRO A 1 95 ? 8.975 1.676 -15.349 1.00 90.69 95 PRO A N 1
ATOM 729 C CA . PRO A 1 95 ? 8.218 1.784 -14.102 1.00 90.69 95 PRO A CA 1
ATOM 730 C C . PRO A 1 95 ? 8.328 0.517 -13.235 1.00 90.69 95 PRO A C 1
ATOM 732 O O . PRO A 1 95 ? 8.132 -0.589 -13.741 1.00 90.69 95 PRO A O 1
ATOM 735 N N . GLN A 1 96 ? 8.608 0.689 -11.939 1.00 92.56 96 GLN A N 1
ATOM 736 C CA . GLN A 1 96 ? 8.707 -0.378 -10.931 1.00 92.56 96 GLN A CA 1
ATOM 737 C C . GLN A 1 96 ? 7.722 -0.113 -9.788 1.00 92.56 96 GLN A C 1
ATOM 739 O O . GLN A 1 96 ? 7.470 1.045 -9.456 1.00 92.56 96 GLN A O 1
ATOM 744 N N . GLY A 1 97 ? 7.228 -1.174 -9.151 1.00 91.88 97 GLY A N 1
ATOM 745 C CA . GLY A 1 97 ? 6.438 -1.072 -7.923 1.00 91.88 97 GLY A CA 1
ATOM 746 C C . GLY A 1 97 ? 4.933 -0.961 -8.162 1.00 91.88 97 GLY A C 1
ATOM 747 O O . GLY A 1 97 ? 4.378 -1.712 -8.966 1.00 91.88 97 GLY A O 1
ATOM 748 N N . ALA A 1 98 ? 4.293 -0.071 -7.400 1.00 87.44 98 ALA A N 1
ATOM 749 C CA . ALA A 1 98 ? 2.853 0.201 -7.384 1.00 87.44 98 ALA A CA 1
ATOM 750 C C . ALA A 1 98 ? 2.424 1.247 -8.427 1.00 87.44 98 ALA A C 1
ATOM 752 O O . ALA A 1 98 ? 3.158 2.246 -8.601 1.00 87.44 98 ALA A O 1
#

Radius of gyration: 29.77 Å; Cα contacts (8 Å, |Δi|>4): 128; chains: 1; bounding box: 61×27×98 Å